Protein AF-A0AAE0CQU2-F1 (afdb_monomer_lite)

Radius of gyration: 21.94 Å; chains: 1; bounding box: 43×28×82 Å

Sequence (122 aa):
MADGKIVPQYGKVFASATKRTQSWNGMQQEITRRVQPNLAYDVTAVVRIFGGLLTSVQATDRDWVQMQGEFLLNASPAKVVVYIEGPPPGIDILVNSLVVKKAEKVPPSPPPVIEVGLLYVI

Secondary structure (DSSP, 8-state):
---S----SSSS--EEE-S-SSTT-SEEEE-GGG--TTEEEEEEEEEEEES---SSSS--SSS-EEEEEEEEE-S--S--EEEE--SSTT-EEEEEEEEEEEPP-PPPPPPP----------

InterPro domains:
  IPR008979 Galactose-binding-like domain superfamily [SSF49785] (6-105)
  IPR044846 Glycoside hydrolase family 10 [PTHR31490] (12-103)

pLDDT: mean 84.62, std 12.61, range [43.03, 95.62]

Structure (mmCIF, N/CA/C/O backbone):
data_AF-A0AAE0CQU2-F1
#
_entry.id   AF-A0AAE0CQU2-F1
#
loop_
_atom_site.group_PDB
_atom_site.id
_atom_site.type_symbol
_atom_site.label_atom_id
_atom_site.label_alt_id
_atom_site.label_comp_id
_atom_site.label_asym_id
_atom_site.label_entity_id
_atom_site.label_seq_id
_atom_site.pdbx_PDB_ins_code
_atom_site.Cartn_x
_atom_site.Cartn_y
_atom_site.Cartn_z
_atom_site.occupancy
_atom_site.B_iso_or_equiv
_atom_site.auth_seq_id
_atom_site.auth_comp_id
_atom_site.auth_asym_id
_atom_site.auth_atom_id
_atom_site.pdbx_PDB_model_num
ATOM 1 N N . MET A 1 1 ? 2.711 -3.568 -19.019 1.00 54.12 1 MET A N 1
ATOM 2 C CA . MET A 1 1 ? 2.456 -4.648 -18.045 1.00 54.12 1 MET A CA 1
ATOM 3 C C . MET A 1 1 ? 3.707 -5.484 -18.038 1.00 54.12 1 MET A C 1
ATOM 5 O O . MET A 1 1 ? 4.187 -5.757 -19.130 1.00 54.12 1 MET A O 1
ATOM 9 N N . ALA A 1 2 ? 4.246 -5.821 -16.867 1.00 59.84 2 ALA A N 1
ATOM 10 C CA . ALA A 1 2 ? 5.407 -6.700 -16.789 1.00 59.84 2 ALA A CA 1
ATOM 11 C C . ALA A 1 2 ? 5.186 -7.954 -17.645 1.00 59.84 2 ALA A C 1
ATOM 13 O O . ALA A 1 2 ? 4.055 -8.433 -17.727 1.00 59.84 2 ALA A O 1
ATOM 14 N N . ASP A 1 3 ? 6.248 -8.444 -18.276 1.00 62.16 3 ASP A N 1
ATOM 15 C CA . ASP A 1 3 ? 6.246 -9.321 -19.460 1.00 62.16 3 ASP A CA 1
ATOM 16 C C . ASP A 1 3 ? 5.717 -10.757 -19.222 1.00 62.16 3 ASP A C 1
ATOM 18 O O . ASP A 1 3 ? 6.233 -11.723 -19.777 1.00 62.16 3 ASP A O 1
ATOM 22 N N . GLY A 1 4 ? 4.752 -10.951 -18.318 1.00 65.62 4 GLY A N 1
ATOM 23 C CA . GLY A 1 4 ? 4.246 -12.249 -17.866 1.00 65.62 4 GLY A CA 1
ATOM 24 C C . GLY A 1 4 ? 5.233 -13.037 -16.999 1.00 65.62 4 GLY A C 1
ATOM 25 O O . GLY A 1 4 ? 4.887 -14.094 -16.488 1.00 65.62 4 GLY A O 1
ATOM 26 N N . LYS A 1 5 ? 6.454 -12.523 -16.807 1.00 80.25 5 LYS A N 1
ATOM 27 C CA . LYS A 1 5 ? 7.549 -13.202 -16.095 1.00 80.25 5 LYS A CA 1
ATOM 28 C C . LYS A 1 5 ? 7.584 -12.944 -14.590 1.00 80.25 5 LYS A C 1
ATOM 30 O O . LYS A 1 5 ? 8.354 -13.591 -13.885 1.00 80.25 5 LYS A O 1
ATOM 35 N N . ILE A 1 6 ? 6.798 -11.993 -14.085 1.00 87.38 6 ILE A N 1
ATOM 36 C CA . ILE A 1 6 ? 6.762 -11.712 -12.647 1.00 87.38 6 ILE A CA 1
ATOM 37 C C . ILE A 1 6 ? 5.838 -12.723 -11.981 1.00 87.38 6 ILE A C 1
ATOM 39 O O . ILE A 1 6 ? 4.630 -12.717 -12.201 1.00 87.38 6 ILE A O 1
ATOM 43 N N . VAL A 1 7 ? 6.425 -13.583 -11.156 1.00 91.62 7 VAL A N 1
ATOM 44 C CA . VAL A 1 7 ? 5.695 -14.538 -10.322 1.00 91.62 7 VAL A CA 1
ATOM 45 C C . VAL A 1 7 ? 5.326 -13.842 -9.008 1.00 91.62 7 VAL A C 1
ATOM 47 O O . VAL A 1 7 ? 6.221 -13.261 -8.388 1.00 91.62 7 VAL A O 1
ATOM 50 N N . PRO A 1 8 ? 4.051 -13.853 -8.572 1.00 93.38 8 PRO A N 1
ATOM 51 C CA . PRO A 1 8 ? 3.677 -13.364 -7.248 1.00 93.38 8 PRO A CA 1
ATOM 52 C C . PRO A 1 8 ? 4.437 -14.123 -6.147 1.00 93.38 8 PRO A C 1
ATOM 54 O O . PRO A 1 8 ? 4.581 -15.340 -6.220 1.00 93.38 8 PRO A O 1
ATOM 57 N N . GLN A 1 9 ? 4.879 -13.422 -5.106 1.00 93.75 9 GLN A N 1
ATOM 58 C CA . GLN A 1 9 ? 5.379 -14.034 -3.873 1.00 93.75 9 GLN A CA 1
ATOM 59 C C . GLN A 1 9 ? 4.303 -14.855 -3.143 1.00 93.75 9 GLN A C 1
ATOM 61 O O . GLN A 1 9 ? 4.608 -15.897 -2.568 1.00 93.75 9 GLN A O 1
ATOM 66 N N . TYR A 1 10 ? 3.044 -14.411 -3.181 1.00 91.69 10 TYR A N 1
ATOM 67 C CA . TYR A 1 10 ? 1.905 -15.078 -2.557 1.00 91.69 10 TYR A CA 1
ATOM 68 C C . TYR A 1 10 ? 0.735 -15.233 -3.529 1.00 91.69 10 TYR A C 1
ATOM 70 O O . TYR A 1 10 ? 0.397 -14.321 -4.285 1.00 91.69 10 TYR A O 1
ATOM 78 N N . GLY A 1 11 ? 0.038 -16.366 -3.432 1.00 92.62 11 GLY A N 1
ATOM 79 C CA . GLY A 1 11 ? -1.164 -16.630 -4.219 1.00 92.62 11 GLY A CA 1
ATOM 80 C C . GLY A 1 11 ? -0.878 -16.763 -5.717 1.00 92.62 11 GLY A C 1
ATOM 81 O O . GLY A 1 11 ? 0.167 -17.260 -6.123 1.00 92.62 11 GLY A O 1
ATOM 82 N N . LYS A 1 12 ? -1.849 -16.365 -6.547 1.00 92.38 12 LYS A N 1
ATOM 83 C CA . LYS A 1 12 ? -1.775 -16.487 -8.018 1.00 92.38 12 LYS A CA 1
ATOM 84 C C . LYS A 1 12 ? -1.679 -15.145 -8.743 1.00 92.38 12 LYS A C 1
ATOM 86 O O . LYS A 1 12 ? -1.446 -15.125 -9.945 1.00 92.38 12 LYS A O 1
ATOM 91 N N . VAL A 1 13 ? -1.908 -14.040 -8.036 1.00 92.81 13 VAL A N 1
ATOM 92 C CA . VAL A 1 13 ? -2.055 -12.704 -8.623 1.00 92.81 13 VAL A CA 1
ATOM 93 C C . VAL A 1 13 ? -1.413 -11.644 -7.735 1.00 92.81 13 VAL A C 1
ATOM 95 O O . VAL A 1 13 ? -1.271 -11.834 -6.530 1.00 92.81 13 VAL A O 1
ATOM 98 N N . PHE A 1 14 ? -1.073 -10.513 -8.344 1.00 94.50 14 PHE A N 1
ATOM 99 C CA . PHE A 1 14 ? -0.644 -9.284 -7.682 1.00 94.50 14 PHE A CA 1
ATOM 100 C C . PHE A 1 14 ? -1.316 -8.083 -8.362 1.00 94.50 14 PHE A C 1
ATOM 102 O O . PHE A 1 14 ? -1.767 -8.177 -9.506 1.00 94.50 14 PHE A O 1
ATOM 109 N N . ALA A 1 15 ? -1.380 -6.950 -7.668 1.00 93.75 15 ALA A N 1
ATOM 110 C CA . ALA A 1 15 ? -1.859 -5.688 -8.219 1.00 93.75 15 ALA A CA 1
ATOM 111 C C . ALA A 1 15 ? -0.699 -4.874 -8.810 1.00 93.75 15 ALA A C 1
ATOM 113 O O . ALA A 1 15 ? 0.437 -4.965 -8.341 1.00 93.75 15 ALA A O 1
ATOM 114 N N . SER A 1 16 ? -0.980 -4.064 -9.834 1.00 92.81 16 SER A N 1
ATOM 115 C CA . SER A 1 16 ? 0.027 -3.217 -10.474 1.00 92.81 16 SER A CA 1
ATOM 116 C C . SER A 1 16 ? -0.526 -1.836 -10.817 1.00 92.81 16 SER A C 1
ATOM 118 O O . SER A 1 16 ? -1.567 -1.716 -11.463 1.00 92.81 16 SER A O 1
ATOM 120 N N . ALA A 1 17 ? 0.193 -0.793 -10.403 1.00 93.00 17 ALA A N 1
ATOM 121 C CA . ALA A 1 17 ? -0.039 0.584 -10.811 1.00 93.00 17 ALA A CA 1
ATOM 122 C C . ALA A 1 17 ? 0.935 0.914 -11.939 1.00 93.00 17 ALA A C 1
ATOM 124 O O . ALA A 1 17 ? 2.135 1.071 -11.701 1.00 93.00 17 ALA A O 1
ATOM 125 N N . THR A 1 18 ? 0.401 1.002 -13.156 1.00 91.50 18 THR A N 1
ATOM 126 C CA . THR A 1 18 ? 1.184 1.226 -14.376 1.00 91.50 18 THR A CA 1
ATOM 127 C C . THR A 1 18 ? 0.876 2.573 -15.008 1.00 91.50 18 THR A C 1
ATOM 129 O O . THR A 1 18 ? -0.107 3.220 -14.640 1.00 91.50 18 THR A O 1
ATOM 132 N N . LYS A 1 19 ? 1.702 2.997 -15.974 1.00 90.12 19 LYS A N 1
ATOM 133 C CA . LYS A 1 19 ? 1.503 4.252 -16.730 1.00 90.12 19 LYS A CA 1
ATOM 134 C C . LYS A 1 19 ? 1.387 5.477 -15.809 1.00 90.12 19 LYS A C 1
ATOM 136 O O . LYS A 1 19 ? 0.594 6.388 -16.046 1.00 90.12 19 LYS A O 1
ATOM 141 N N . ARG A 1 20 ? 2.168 5.487 -14.726 1.00 91.62 20 ARG A N 1
ATOM 142 C CA . ARG A 1 20 ? 2.166 6.575 -13.745 1.00 91.62 20 ARG A CA 1
ATOM 143 C C . ARG A 1 20 ? 2.871 7.800 -14.322 1.00 91.62 20 ARG A C 1
ATOM 145 O O . ARG A 1 20 ? 4.032 7.712 -14.707 1.00 91.62 20 ARG A O 1
ATOM 152 N N . THR A 1 21 ? 2.188 8.939 -14.345 1.00 90.75 21 THR A N 1
ATOM 153 C CA . THR A 1 21 ? 2.728 10.229 -14.810 1.00 90.75 21 THR A CA 1
ATOM 154 C C . THR A 1 21 ? 3.217 11.115 -13.663 1.00 90.75 21 THR A C 1
ATOM 156 O O . THR A 1 21 ? 3.939 12.077 -13.902 1.00 90.75 21 THR A O 1
ATOM 159 N N . GLN A 1 22 ? 2.846 10.789 -12.421 1.00 88.75 22 GLN A N 1
ATOM 160 C CA . GLN A 1 22 ? 3.215 11.508 -11.197 1.00 88.75 22 GLN A CA 1
ATOM 161 C C . GLN A 1 22 ? 3.514 10.503 -10.068 1.00 88.75 22 GLN A C 1
ATOM 163 O O . GLN A 1 22 ? 2.987 9.389 -10.084 1.00 88.75 22 GLN A O 1
ATOM 168 N N . SER A 1 23 ? 4.360 10.871 -9.096 1.00 84.62 23 SER A N 1
ATOM 169 C CA . SER A 1 23 ? 4.753 9.987 -7.976 1.00 84.62 23 SER A CA 1
ATOM 170 C C . SER A 1 23 ? 3.585 9.629 -7.049 1.00 84.62 23 SER A C 1
ATOM 172 O O . SER A 1 23 ? 3.544 8.532 -6.492 1.00 84.62 23 SER A O 1
ATOM 174 N N . TRP A 1 24 ? 2.603 10.528 -6.948 1.00 86.00 24 TRP A N 1
ATOM 175 C CA . TRP A 1 24 ? 1.373 10.344 -6.175 1.00 86.00 24 TRP A CA 1
ATOM 176 C C . TRP A 1 24 ? 0.301 9.512 -6.900 1.00 86.00 24 TRP A C 1
ATOM 178 O O . TRP A 1 24 ? -0.718 9.172 -6.302 1.00 86.00 24 TRP A O 1
ATOM 188 N N . A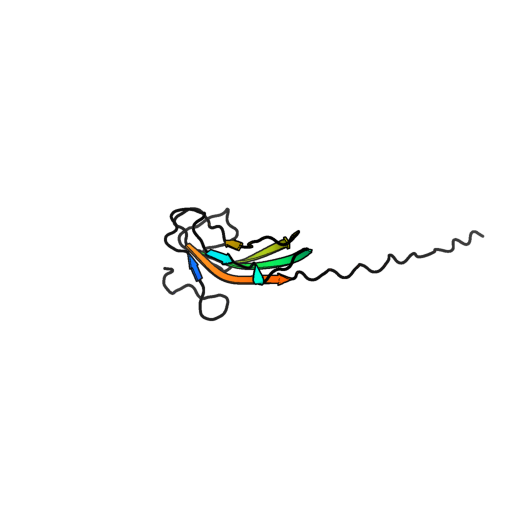SN A 1 25 ? 0.510 9.146 -8.170 1.00 89.94 25 ASN A N 1
ATOM 189 C CA . ASN A 1 25 ? -0.339 8.140 -8.800 1.00 89.94 25 ASN A CA 1
ATOM 190 C C . ASN A 1 25 ? 0.043 6.780 -8.216 1.00 89.94 25 ASN A C 1
ATOM 192 O O . ASN A 1 25 ? 1.222 6.425 -8.200 1.00 89.94 25 ASN A O 1
ATOM 196 N N . GLY A 1 26 ? -0.934 5.989 -7.788 1.00 90.38 26 GLY A N 1
ATOM 197 C CA . GLY A 1 26 ? -0.630 4.718 -7.148 1.00 90.38 26 GLY A CA 1
ATOM 198 C C . GLY A 1 26 ? -1.857 3.972 -6.654 1.00 90.38 26 GLY A C 1
ATOM 199 O O . GLY A 1 26 ? -2.981 4.210 -7.097 1.00 90.38 26 GLY A O 1
ATOM 200 N N . MET A 1 27 ? -1.614 3.039 -5.737 1.00 91.75 27 MET A N 1
ATOM 201 C CA . MET A 1 27 ? -2.649 2.228 -5.102 1.00 91.75 27 MET A CA 1
ATOM 202 C C . MET A 1 27 ? -2.998 2.813 -3.736 1.00 91.75 27 MET A C 1
ATOM 204 O O . MET A 1 27 ? -2.118 3.075 -2.917 1.00 91.75 27 MET A O 1
ATOM 208 N N . GLN A 1 28 ? -4.295 2.978 -3.489 1.00 93.44 28 GLN A N 1
ATOM 209 C CA . GLN A 1 28 ? -4.830 3.410 -2.203 1.00 93.44 28 GLN A CA 1
ATOM 210 C C . GLN A 1 28 ? -5.908 2.444 -1.724 1.00 93.44 28 GLN A C 1
ATOM 212 O O . GLN A 1 28 ? -6.701 1.945 -2.523 1.00 93.44 28 GLN A O 1
ATOM 217 N N . GLN A 1 29 ? -5.965 2.223 -0.414 1.00 94.75 29 GLN A N 1
ATOM 218 C CA . GLN A 1 29 ? -7.000 1.422 0.225 1.00 94.7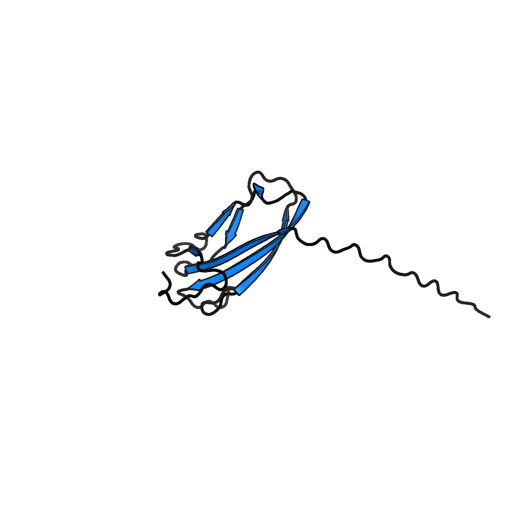5 29 GLN A CA 1
ATOM 219 C C . GLN A 1 29 ? -7.565 2.174 1.423 1.00 94.75 29 GLN A C 1
ATOM 221 O O . GLN A 1 29 ? -6.846 2.541 2.352 1.00 94.75 29 GLN A O 1
ATOM 226 N N . GLU A 1 30 ? -8.880 2.363 1.426 1.00 95.62 30 GLU A N 1
ATOM 227 C CA . GLU A 1 30 ? -9.571 2.846 2.613 1.00 95.62 30 GLU A CA 1
ATOM 228 C C . GLU A 1 30 ? -9.652 1.734 3.664 1.00 95.62 30 GLU A C 1
ATOM 230 O O . GLU A 1 30 ? -10.087 0.614 3.371 1.00 95.62 30 GLU A O 1
ATOM 235 N N . ILE A 1 31 ? -9.242 2.055 4.891 1.00 95.19 31 ILE A N 1
ATOM 236 C CA . ILE A 1 31 ? -9.232 1.137 6.034 1.00 95.19 31 ILE A CA 1
ATOM 237 C C . ILE A 1 31 ? -10.055 1.651 7.214 1.00 95.19 31 ILE A C 1
ATOM 239 O O . ILE A 1 31 ? -10.030 1.025 8.267 1.00 95.19 31 ILE A O 1
ATOM 243 N N . THR A 1 32 ? -10.815 2.740 7.051 1.00 94.56 32 THR A N 1
ATOM 244 C CA . THR A 1 32 ? -11.592 3.396 8.119 1.00 94.56 32 THR A CA 1
ATOM 245 C C . THR A 1 32 ? -12.367 2.400 8.988 1.00 94.56 32 THR A C 1
ATOM 247 O O . THR A 1 32 ? -12.294 2.444 10.208 1.00 94.56 32 THR A O 1
ATOM 250 N N . ARG A 1 33 ? -13.055 1.432 8.367 1.00 93.19 33 ARG A N 1
ATOM 251 C CA . ARG A 1 33 ? -13.880 0.427 9.069 1.00 93.19 33 ARG A CA 1
ATOM 252 C C . ARG A 1 33 ? -13.089 -0.729 9.693 1.00 93.19 33 ARG A C 1
ATOM 254 O O . ARG A 1 33 ? -13.679 -1.605 10.315 1.00 93.19 33 ARG A O 1
ATOM 261 N N . ARG A 1 34 ? -11.777 -0.785 9.468 1.00 92.56 34 ARG A N 1
ATOM 262 C CA . ARG A 1 34 ? -10.876 -1.860 9.914 1.00 92.56 34 ARG A CA 1
ATOM 263 C C . ARG A 1 34 ? -9.987 -1.430 11.082 1.00 92.56 34 ARG A C 1
ATOM 265 O O . ARG A 1 34 ? -9.325 -2.279 11.674 1.00 92.56 34 ARG A O 1
ATOM 272 N N . VAL A 1 35 ? -9.987 -0.141 11.421 1.00 93.75 35 VAL A N 1
ATOM 273 C CA . VAL A 1 35 ? -9.168 0.434 12.491 1.00 93.75 35 VAL A CA 1
ATOM 274 C C . VAL A 1 35 ? -10.027 1.011 13.613 1.00 93.75 35 VAL A C 1
ATOM 276 O O . VAL A 1 35 ? -11.199 1.318 13.412 1.00 93.75 35 VAL A O 1
ATOM 279 N N . GLN A 1 36 ? -9.455 1.112 14.811 1.00 93.31 36 GLN A N 1
ATOM 280 C CA . GLN A 1 36 ? -10.111 1.622 16.012 1.00 93.31 36 GLN A CA 1
ATOM 281 C C . GLN A 1 36 ? -9.225 2.686 16.676 1.00 93.31 36 GLN A C 1
ATOM 283 O O . GLN A 1 36 ? -7.998 2.559 16.617 1.00 93.31 36 GLN A O 1
ATOM 288 N N . PRO A 1 37 ? -9.825 3.710 17.309 1.00 92.19 37 PRO A N 1
ATOM 289 C CA . PRO A 1 37 ? -9.085 4.730 18.041 1.00 92.19 37 PRO A CA 1
ATOM 290 C C . PRO A 1 37 ? -8.230 4.133 19.163 1.00 92.19 37 PRO A C 1
ATOM 292 O O . PRO A 1 37 ? -8.584 3.117 19.759 1.00 92.19 37 PRO A O 1
ATOM 295 N N . ASN A 1 38 ? -7.152 4.833 19.497 1.00 90.31 38 ASN A N 1
ATOM 296 C CA . ASN A 1 38 ? -6.194 4.542 20.561 1.00 90.31 38 ASN A CA 1
ATOM 297 C C . ASN A 1 38 ? -5.537 3.157 20.472 1.00 90.31 38 ASN A C 1
ATOM 299 O O . ASN A 1 38 ? -5.124 2.603 21.490 1.00 90.31 38 ASN A O 1
ATOM 303 N N . LEU A 1 39 ? -5.433 2.593 19.265 1.00 91.81 39 LEU A N 1
ATOM 304 C CA . LEU A 1 39 ? -4.730 1.338 19.014 1.00 91.81 39 LEU A CA 1
ATOM 305 C C . LEU A 1 39 ? -3.575 1.539 18.037 1.00 91.81 39 LEU A C 1
ATOM 307 O O . LEU A 1 39 ? -3.690 2.285 17.059 1.00 91.81 39 LEU A O 1
ATOM 311 N N . ALA A 1 40 ? -2.479 0.840 18.318 1.00 93.38 40 ALA A N 1
ATOM 312 C CA . ALA A 1 40 ? -1.353 0.695 17.413 1.00 93.38 40 ALA A CA 1
ATOM 313 C C . ALA A 1 40 ? -1.608 -0.439 16.412 1.00 93.38 40 ALA A C 1
ATOM 315 O O . ALA A 1 40 ? -2.283 -1.432 16.714 1.00 93.38 40 ALA A O 1
ATOM 316 N N . TYR A 1 41 ? -1.074 -0.271 15.210 1.00 95.00 41 TYR A N 1
ATOM 317 C CA . TYR A 1 41 ? -1.240 -1.184 14.092 1.00 95.00 41 TYR A CA 1
ATOM 318 C C . TYR A 1 41 ? 0.093 -1.435 13.407 1.00 95.00 41 TYR A C 1
ATOM 320 O O . TYR A 1 41 ? 0.766 -0.485 13.012 1.00 95.00 41 TYR A O 1
ATOM 328 N N . ASP A 1 42 ? 0.393 -2.708 13.164 1.00 95.12 42 ASP A N 1
ATOM 329 C CA . ASP A 1 42 ? 1.436 -3.107 12.230 1.00 95.12 42 ASP A CA 1
ATOM 330 C C . ASP A 1 42 ? 0.872 -3.052 10.812 1.00 95.12 42 ASP A C 1
ATOM 332 O O . ASP A 1 42 ? -0.174 -3.644 10.507 1.00 95.12 42 ASP A O 1
ATOM 336 N N . VAL A 1 43 ? 1.597 -2.385 9.923 1.00 94.38 43 VAL A N 1
ATOM 337 C CA . VAL A 1 43 ? 1.365 -2.431 8.485 1.00 94.38 43 VAL A CA 1
ATOM 338 C C . VAL A 1 43 ? 2.501 -3.189 7.817 1.00 94.38 43 VAL A C 1
ATOM 340 O O . VAL A 1 43 ? 3.678 -2.975 8.090 1.00 94.38 43 VAL A O 1
ATOM 343 N N . THR A 1 44 ? 2.149 -4.112 6.932 1.00 94.44 44 THR A N 1
ATOM 344 C CA . THR A 1 44 ? 3.100 -4.854 6.112 1.00 94.44 44 THR A CA 1
ATOM 345 C C . THR A 1 44 ? 2.654 -4.806 4.663 1.00 94.44 44 THR A C 1
ATOM 347 O O . THR A 1 44 ? 1.512 -5.142 4.352 1.00 94.44 44 THR A O 1
ATOM 350 N N . ALA A 1 45 ? 3.557 -4.420 3.770 1.00 94.38 45 ALA A N 1
ATOM 351 C CA . ALA A 1 45 ? 3.330 -4.430 2.335 1.00 94.38 45 ALA A CA 1
ATOM 352 C C . ALA A 1 45 ? 4.415 -5.257 1.648 1.00 94.38 45 ALA A C 1
ATOM 354 O O . ALA A 1 45 ? 5.592 -5.107 1.954 1.00 94.38 45 ALA A O 1
ATOM 355 N N . VAL A 1 46 ? 4.028 -6.118 0.711 1.00 94.69 46 VAL A N 1
ATOM 356 C CA . VAL A 1 46 ? 4.972 -6.826 -0.158 1.00 94.69 46 VAL A CA 1
ATOM 357 C C . VAL A 1 46 ? 4.925 -6.189 -1.527 1.00 94.69 46 VAL A C 1
ATOM 359 O O . VAL A 1 46 ? 3.900 -6.261 -2.215 1.00 94.69 46 VAL A O 1
ATOM 362 N N . VAL A 1 47 ? 6.030 -5.547 -1.894 1.00 93.62 47 VAL A N 1
ATOM 363 C CA . VAL A 1 47 ? 6.116 -4.682 -3.064 1.00 93.62 47 VAL A CA 1
ATOM 364 C C . VAL A 1 47 ? 7.308 -5.019 -3.944 1.00 93.62 47 VAL A C 1
ATOM 366 O O . VAL A 1 47 ? 8.314 -5.567 -3.498 1.00 93.62 47 VAL A O 1
ATOM 369 N N . ARG A 1 48 ? 7.190 -4.665 -5.217 1.00 91.56 48 ARG A N 1
ATOM 370 C CA . ARG A 1 48 ? 8.261 -4.724 -6.211 1.00 91.56 48 ARG A CA 1
ATOM 371 C C . ARG A 1 48 ? 8.083 -3.546 -7.164 1.00 91.56 48 ARG A C 1
ATOM 373 O O . ARG A 1 48 ? 6.961 -3.073 -7.343 1.00 91.56 48 ARG A O 1
ATOM 380 N N . ILE A 1 49 ? 9.159 -3.064 -7.771 1.00 89.50 49 ILE A N 1
ATOM 381 C CA . ILE A 1 49 ? 9.083 -2.056 -8.839 1.00 89.50 49 ILE A CA 1
ATOM 382 C C . ILE A 1 49 ? 9.365 -2.697 -10.195 1.00 89.50 49 ILE A C 1
ATOM 384 O O . ILE A 1 49 ? 9.908 -3.795 -10.279 1.00 89.50 49 ILE A O 1
ATOM 388 N N . PHE A 1 50 ? 8.968 -2.044 -11.279 1.00 84.00 50 PHE A N 1
ATOM 389 C CA . PHE A 1 50 ? 9.300 -2.501 -12.626 1.00 84.00 50 PHE A CA 1
ATOM 390 C C . PHE A 1 50 ? 9.496 -1.312 -13.564 1.00 84.00 50 PHE A C 1
ATOM 392 O O . PHE A 1 50 ? 8.814 -0.299 -13.438 1.00 84.00 50 PHE A O 1
ATOM 399 N N . GLY A 1 51 ? 10.426 -1.431 -14.514 1.00 75.38 51 GLY A N 1
ATOM 400 C CA . GLY A 1 51 ? 10.678 -0.381 -15.507 1.00 75.38 51 GLY A CA 1
ATOM 401 C C . GLY A 1 51 ? 11.664 0.715 -15.080 1.00 75.38 51 GLY A C 1
ATOM 402 O O . GLY A 1 51 ? 11.715 1.752 -15.730 1.00 75.38 51 GLY A O 1
ATOM 403 N N . GLY A 1 52 ? 12.467 0.509 -14.028 1.00 71.25 52 GLY A N 1
ATOM 404 C CA . GLY A 1 52 ? 13.567 1.414 -13.676 1.00 71.25 52 GLY A CA 1
ATOM 405 C C . GLY A 1 52 ? 14.430 0.902 -12.522 1.00 71.25 52 GLY A C 1
ATOM 406 O O . GLY A 1 52 ? 13.924 0.239 -11.620 1.00 71.25 52 GLY A O 1
ATOM 407 N N . LEU A 1 53 ? 15.728 1.225 -12.552 1.00 62.88 53 LEU A N 1
ATOM 408 C CA . LEU A 1 53 ? 16.677 0.933 -11.476 1.00 62.88 53 LEU A CA 1
ATOM 409 C C . LEU A 1 53 ? 16.847 2.188 -10.618 1.00 62.88 53 LEU A C 1
ATOM 411 O O . LEU A 1 53 ? 17.294 3.221 -11.113 1.00 62.88 53 LEU A O 1
ATOM 415 N N . LEU A 1 54 ? 16.489 2.107 -9.341 1.00 67.38 54 LEU A N 1
ATOM 416 C CA . LEU A 1 54 ? 16.613 3.219 -8.405 1.00 67.38 54 LEU A CA 1
ATOM 417 C C . LEU A 1 54 ? 17.267 2.745 -7.114 1.00 67.38 54 LEU A C 1
ATOM 419 O O . LEU A 1 54 ? 16.884 1.725 -6.552 1.00 67.38 54 LEU A O 1
ATOM 423 N N . THR A 1 55 ? 18.244 3.511 -6.638 1.00 59.50 55 THR A N 1
ATOM 424 C CA . THR A 1 55 ? 19.011 3.209 -5.420 1.00 59.50 55 THR A CA 1
ATOM 425 C C . THR A 1 55 ? 18.398 3.814 -4.156 1.00 59.50 55 THR A C 1
ATOM 427 O O . THR A 1 55 ? 18.780 3.433 -3.056 1.00 59.50 55 THR A O 1
ATOM 430 N N . SER A 1 56 ? 17.450 4.748 -4.296 1.00 63.81 56 SER A N 1
ATOM 431 C CA . SER A 1 56 ? 16.829 5.491 -3.189 1.00 63.81 56 SER A CA 1
ATOM 432 C C . SER A 1 56 ? 15.446 4.978 -2.772 1.00 63.81 56 SER A C 1
ATOM 434 O O .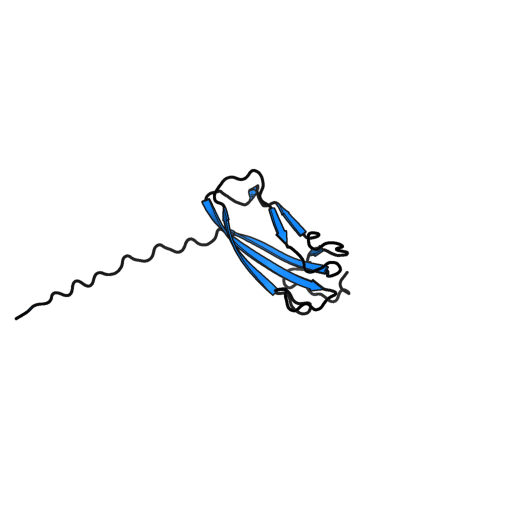 SER A 1 56 ? 14.771 5.621 -1.971 1.00 63.81 56 SER A O 1
ATOM 436 N N . VAL A 1 57 ? 15.003 3.836 -3.302 1.00 68.81 57 VAL A N 1
ATOM 437 C CA . VAL A 1 57 ? 13.722 3.204 -2.947 1.00 68.81 57 VAL A CA 1
ATOM 438 C C . VAL A 1 57 ? 13.978 1.871 -2.262 1.00 68.81 57 VAL A C 1
ATOM 440 O O . VAL A 1 57 ? 14.891 1.138 -2.625 1.00 68.81 57 VAL A O 1
ATOM 443 N N . GLN A 1 58 ? 13.136 1.538 -1.284 1.00 74.38 58 GLN A N 1
ATOM 444 C CA . GLN A 1 58 ? 13.226 0.277 -0.536 1.00 74.38 58 GLN A CA 1
ATOM 445 C C . GLN A 1 58 ? 12.823 -0.956 -1.370 1.00 74.38 58 GLN A C 1
ATOM 447 O O . GLN A 1 58 ? 13.027 -2.083 -0.935 1.00 74.38 58 GLN A O 1
ATOM 452 N N . ALA A 1 59 ? 12.246 -0.758 -2.559 1.00 81.75 59 ALA A N 1
ATOM 453 C CA . ALA A 1 59 ? 11.786 -1.818 -3.449 1.00 81.75 59 ALA A CA 1
ATOM 454 C C . ALA A 1 59 ? 12.751 -2.019 -4.626 1.00 81.75 59 ALA A C 1
ATOM 456 O O . ALA A 1 59 ? 13.319 -1.058 -5.141 1.00 81.75 59 ALA A O 1
ATOM 457 N N . THR A 1 60 ? 12.887 -3.265 -5.087 1.00 82.44 60 THR A N 1
ATOM 458 C CA . THR A 1 60 ? 13.771 -3.627 -6.208 1.00 82.44 60 THR A CA 1
ATOM 459 C C . THR A 1 60 ? 12.979 -4.044 -7.441 1.00 82.44 60 THR A C 1
ATOM 461 O O . THR A 1 60 ? 11.785 -4.340 -7.354 1.00 82.44 60 THR A O 1
ATOM 464 N N . ASP A 1 61 ? 13.640 -4.085 -8.597 1.00 84.69 61 ASP A N 1
ATOM 465 C CA . ASP A 1 61 ? 13.075 -4.620 -9.835 1.00 84.69 61 ASP A CA 1
ATOM 466 C C . ASP A 1 61 ? 13.247 -6.138 -9.980 1.00 84.69 61 ASP A C 1
ATOM 468 O O . ASP A 1 61 ? 12.673 -6.729 -10.897 1.00 84.69 61 ASP A O 1
ATOM 472 N N . ARG A 1 62 ? 13.978 -6.792 -9.067 1.00 84.56 62 ARG A N 1
ATOM 473 C CA . ARG A 1 62 ? 14.331 -8.223 -9.130 1.00 84.56 62 ARG A CA 1
ATOM 474 C C . ARG A 1 62 ? 13.518 -9.085 -8.183 1.00 84.56 62 ARG A C 1
ATOM 476 O O . ARG A 1 62 ? 12.978 -10.104 -8.608 1.00 84.56 62 ARG A O 1
ATOM 483 N N . ASP A 1 63 ? 13.379 -8.627 -6.950 1.00 89.00 63 ASP A N 1
ATOM 484 C CA . ASP A 1 63 ? 12.788 -9.388 -5.862 1.00 89.00 63 ASP A CA 1
ATOM 485 C C . ASP A 1 63 ? 11.649 -8.615 -5.210 1.00 89.00 63 ASP A C 1
ATOM 487 O O . ASP A 1 63 ? 11.640 -7.380 -5.151 1.00 89.00 63 ASP A O 1
ATOM 491 N N . TRP A 1 64 ? 10.676 -9.372 -4.715 1.00 93.75 64 TRP A N 1
ATOM 492 C CA . TRP A 1 64 ? 9.659 -8.837 -3.827 1.00 93.75 64 TRP A CA 1
ATOM 493 C C . TRP A 1 64 ? 10.296 -8.487 -2.487 1.00 93.75 64 TRP A C 1
ATOM 495 O O . TRP A 1 64 ? 11.002 -9.300 -1.892 1.00 93.75 64 TRP A O 1
ATOM 505 N N . VAL A 1 65 ? 10.028 -7.278 -2.009 1.00 92.75 65 VAL A N 1
ATOM 506 C CA . VAL A 1 65 ? 10.518 -6.786 -0.726 1.00 92.75 65 VAL A CA 1
ATOM 507 C C . VAL A 1 65 ? 9.333 -6.576 0.198 1.00 92.75 65 VAL A C 1
ATOM 509 O O . VAL A 1 65 ? 8.327 -5.972 -0.180 1.00 92.75 65 VAL A O 1
ATOM 512 N N . GLN A 1 66 ? 9.458 -7.074 1.425 1.00 92.75 66 GLN A N 1
ATOM 513 C CA . GLN A 1 66 ? 8.509 -6.772 2.481 1.00 92.75 66 GLN A CA 1
ATOM 514 C C . GLN A 1 66 ? 8.920 -5.468 3.167 1.00 92.75 66 GLN A C 1
ATOM 516 O O . GLN A 1 66 ? 10.000 -5.381 3.742 1.00 92.75 66 GLN A O 1
ATOM 521 N N . MET A 1 67 ? 8.039 -4.477 3.116 1.00 90.75 67 MET A N 1
ATOM 522 C CA . MET A 1 67 ? 8.116 -3.252 3.899 1.00 90.75 67 MET A CA 1
ATOM 523 C C . MET A 1 67 ? 7.227 -3.407 5.130 1.00 90.75 67 MET A C 1
ATOM 525 O O . MET A 1 67 ? 6.105 -3.914 5.028 1.00 90.75 67 MET A O 1
ATOM 529 N N . GLN A 1 68 ? 7.712 -2.962 6.283 1.00 91.50 68 GLN A N 1
ATOM 530 C CA . GLN A 1 68 ? 6.975 -2.986 7.539 1.00 91.50 68 GLN A CA 1
ATOM 531 C C . GLN A 1 68 ? 7.029 -1.611 8.198 1.00 91.50 68 GLN A C 1
ATOM 533 O O . GLN A 1 68 ? 8.017 -0.887 8.084 1.00 91.50 68 GLN A O 1
ATOM 538 N N . GLY A 1 69 ? 5.961 -1.267 8.903 1.00 90.50 69 GLY A N 1
ATOM 539 C CA . GLY A 1 69 ? 5.888 -0.069 9.721 1.00 90.50 69 GLY A CA 1
ATOM 540 C C . GLY A 1 69 ? 4.799 -0.203 10.772 1.00 90.50 69 GLY A C 1
ATOM 541 O O . GLY A 1 69 ? 4.013 -1.151 10.750 1.00 90.50 69 GLY A O 1
ATOM 542 N N . GLU A 1 70 ? 4.738 0.776 11.661 1.00 93.44 70 GLU A N 1
ATOM 543 C CA . GLU A 1 70 ? 3.737 0.850 12.717 1.00 93.44 70 GLU A CA 1
ATOM 544 C C . GLU A 1 70 ? 3.082 2.233 12.698 1.00 93.44 70 GLU A C 1
ATOM 546 O O . GLU A 1 70 ? 3.736 3.239 12.407 1.00 93.44 70 GLU A O 1
ATOM 551 N N . PHE A 1 71 ? 1.786 2.300 13.000 1.00 92.62 71 PHE A N 1
ATOM 552 C CA . PHE A 1 71 ? 1.110 3.569 13.250 1.00 92.62 71 PHE A CA 1
ATOM 553 C C . PHE A 1 71 ? 0.146 3.470 14.432 1.00 92.62 71 PHE A C 1
ATOM 555 O O . PHE A 1 71 ? -0.523 2.457 14.632 1.00 92.62 71 PHE A O 1
ATOM 562 N N . LEU A 1 72 ? 0.034 4.563 15.187 1.00 93.12 72 LEU A N 1
ATOM 563 C CA . LEU A 1 72 ? -0.941 4.729 16.261 1.00 93.12 72 LEU A CA 1
ATOM 564 C C . LEU A 1 72 ? -2.114 5.576 15.767 1.00 93.12 72 LEU A C 1
ATOM 566 O O . LEU A 1 72 ? -1.925 6.686 15.265 1.00 93.12 72 LEU A O 1
ATOM 570 N N . LEU A 1 73 ? -3.338 5.079 15.937 1.00 91.50 73 LEU A N 1
ATOM 571 C CA . LEU A 1 73 ? -4.531 5.845 15.600 1.00 91.50 73 LEU A CA 1
ATOM 572 C C . LEU A 1 73 ? -5.032 6.632 16.817 1.00 91.50 73 LEU A C 1
ATOM 574 O O . LEU A 1 73 ? -5.856 6.136 17.569 1.00 91.50 73 LEU A O 1
ATOM 578 N N . ASN A 1 74 ? -4.569 7.867 17.012 1.00 82.94 74 ASN A N 1
ATOM 579 C CA . ASN A 1 74 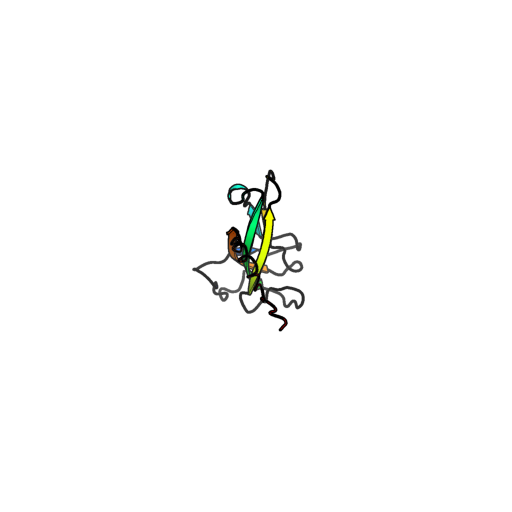? -4.854 8.654 18.230 1.00 82.94 74 ASN A CA 1
ATOM 580 C C . ASN A 1 74 ? -6.331 9.046 18.451 1.00 82.94 74 ASN A C 1
ATOM 582 O O . ASN A 1 74 ? -6.716 9.399 19.559 1.00 82.94 74 ASN A O 1
ATOM 586 N N . ALA A 1 75 ? -7.158 9.065 17.406 1.00 87.75 75 ALA A N 1
ATOM 587 C CA . ALA A 1 75 ? -8.537 9.555 17.475 1.00 87.75 75 ALA A CA 1
ATOM 588 C C . ALA A 1 75 ? -9.464 8.721 16.578 1.00 87.75 75 ALA A C 1
ATOM 590 O O . ALA A 1 75 ? -9.038 7.728 15.994 1.00 87.75 75 ALA A O 1
ATOM 591 N N . SER A 1 76 ? -10.735 9.121 16.464 1.00 87.94 76 SER A N 1
ATOM 592 C CA . SER A 1 76 ? -11.698 8.532 15.522 1.00 87.94 76 SER A CA 1
ATOM 593 C C . SER A 1 76 ? -11.814 9.402 14.262 1.00 87.94 76 SER A C 1
ATOM 595 O O . SER A 1 76 ? -12.758 10.189 14.160 1.00 87.94 76 SER A O 1
ATOM 597 N N . PRO A 1 77 ? -10.862 9.336 13.312 1.00 88.75 77 PRO A N 1
ATOM 598 C CA . PRO A 1 77 ? -10.951 10.128 12.091 1.00 88.75 77 PRO A CA 1
ATOM 599 C C . PRO A 1 77 ? -12.158 9.710 11.247 1.00 88.75 77 PRO A C 1
ATOM 601 O O . PRO A 1 77 ? -12.550 8.544 11.224 1.00 88.75 77 PRO A O 1
ATOM 604 N N . ALA A 1 78 ? -12.703 10.659 10.483 1.00 93.00 78 ALA A N 1
ATOM 605 C CA . ALA A 1 78 ? -13.802 10.393 9.554 1.00 93.00 78 ALA A CA 1
ATOM 606 C C . ALA A 1 78 ? -13.403 9.430 8.419 1.00 93.00 78 ALA A C 1
ATOM 608 O O . ALA A 1 78 ? -14.254 8.737 7.865 1.00 93.00 78 ALA A O 1
ATOM 609 N N . LYS A 1 79 ? -12.113 9.394 8.062 1.00 94.81 79 LYS A N 1
ATOM 610 C CA . LYS A 1 79 ? -11.575 8.549 6.997 1.00 94.81 79 LYS A CA 1
ATOM 611 C C . LYS A 1 79 ? -10.109 8.214 7.257 1.00 94.81 79 LYS A C 1
ATOM 613 O O . LYS A 1 79 ? -9.332 9.099 7.604 1.00 94.81 79 LYS A O 1
ATOM 618 N N . VAL A 1 80 ? -9.733 6.954 7.038 1.00 94.25 80 VAL A N 1
ATOM 619 C CA . VAL A 1 80 ? -8.339 6.484 7.075 1.00 94.25 80 VAL A CA 1
ATOM 620 C C . VAL A 1 80 ? -8.018 5.772 5.774 1.00 94.25 80 VAL A C 1
ATOM 622 O O . VAL A 1 80 ? -8.708 4.826 5.388 1.00 94.25 80 VAL A O 1
ATOM 625 N N . VAL A 1 81 ? -6.956 6.214 5.108 1.00 94.00 81 VAL A N 1
ATOM 626 C CA . VAL A 1 81 ? -6.484 5.648 3.844 1.00 94.00 81 VAL A CA 1
ATOM 627 C C . VAL A 1 81 ? -5.019 5.284 3.991 1.00 94.00 81 VAL A C 1
ATOM 629 O O . VAL A 1 81 ? -4.226 6.097 4.456 1.00 94.00 81 VAL A O 1
ATOM 632 N N . VAL A 1 82 ? -4.670 4.072 3.568 1.00 93.12 82 VAL A N 1
ATOM 633 C CA . VAL A 1 82 ? -3.278 3.690 3.334 1.00 93.12 82 VAL A CA 1
ATOM 634 C C . VAL A 1 82 ? -2.991 3.895 1.858 1.00 93.12 82 VAL A C 1
ATOM 636 O O . VAL A 1 82 ? -3.741 3.421 1.001 1.00 93.12 82 VAL A O 1
ATOM 639 N N . TYR A 1 83 ? -1.913 4.613 1.575 1.00 92.12 83 TYR A N 1
ATOM 640 C CA . TYR A 1 83 ? -1.451 4.908 0.230 1.00 92.12 83 TYR A CA 1
ATOM 641 C C . TYR A 1 83 ? -0.018 4.407 0.066 1.00 92.12 83 TYR A C 1
ATOM 643 O O . TYR A 1 83 ? 0.816 4.618 0.945 1.00 92.12 83 TYR A O 1
ATOM 651 N N . ILE A 1 84 ? 0.252 3.730 -1.049 1.00 88.44 84 ILE A N 1
ATOM 652 C CA . ILE A 1 84 ? 1.607 3.316 -1.414 1.00 88.44 84 ILE A CA 1
ATOM 653 C C . ILE A 1 84 ? 2.154 4.367 -2.369 1.00 88.44 84 ILE A C 1
ATOM 655 O O . ILE A 1 84 ? 1.790 4.392 -3.548 1.00 88.44 84 ILE A O 1
ATOM 659 N N . GLU A 1 85 ? 3.016 5.234 -1.844 1.00 83.50 85 GLU A N 1
ATOM 660 C CA . GLU A 1 85 ? 3.747 6.192 -2.662 1.00 83.50 85 GLU A CA 1
ATOM 661 C C . GLU A 1 85 ? 4.774 5.477 -3.534 1.00 83.50 85 GLU A C 1
ATOM 663 O O . GLU A 1 85 ? 5.416 4.508 -3.124 1.00 83.50 85 GLU A O 1
ATOM 668 N N . GLY A 1 86 ? 4.881 5.935 -4.778 1.00 81.44 86 GLY A N 1
ATOM 669 C CA . GLY A 1 86 ? 5.753 5.321 -5.754 1.00 81.44 86 GLY A CA 1
ATOM 670 C C . GLY A 1 86 ? 7.038 6.093 -6.002 1.00 81.44 86 GLY A C 1
ATOM 671 O O . GLY A 1 86 ? 7.110 7.293 -5.743 1.00 81.44 86 GLY A O 1
ATOM 672 N N . PRO A 1 87 ? 8.018 5.437 -6.640 1.00 82.62 87 PRO A N 1
ATOM 673 C CA . PRO A 1 87 ? 9.166 6.118 -7.230 1.00 82.62 87 PRO A CA 1
ATOM 674 C C . PRO A 1 87 ? 8.737 7.176 -8.274 1.00 82.62 87 PRO A C 1
ATOM 676 O O . PRO A 1 87 ? 7.541 7.283 -8.592 1.00 82.62 87 PRO A O 1
ATOM 679 N N . PRO A 1 88 ? 9.686 7.941 -8.852 1.00 85.25 88 PRO A N 1
ATOM 680 C CA . PRO A 1 88 ? 9.430 8.855 -9.961 1.00 85.25 88 PRO A CA 1
ATOM 681 C C . PRO A 1 88 ? 8.492 8.306 -11.058 1.00 85.25 88 PRO A C 1
ATOM 683 O O . PRO A 1 88 ? 8.363 7.085 -11.223 1.00 85.25 88 PRO A O 1
ATOM 686 N N . PRO A 1 89 ? 7.828 9.200 -11.817 1.00 87.69 89 PRO A N 1
ATOM 687 C CA . PRO A 1 89 ? 6.955 8.825 -12.929 1.00 87.69 89 PRO A CA 1
ATOM 688 C C . PRO A 1 89 ? 7.598 7.830 -13.898 1.00 87.69 89 PRO A C 1
ATOM 690 O O . PRO A 1 89 ? 8.804 7.858 -14.124 1.00 87.69 89 PRO A O 1
ATOM 693 N N . GLY A 1 90 ? 6.779 6.972 -14.502 1.00 86.62 90 GLY A N 1
ATOM 694 C CA . GLY A 1 90 ? 7.218 5.984 -15.492 1.00 86.62 90 GLY A CA 1
ATOM 695 C C . GLY A 1 90 ? 7.658 4.633 -14.925 1.00 86.62 90 GLY A C 1
ATOM 696 O O . GLY A 1 90 ? 7.753 3.681 -15.690 1.00 86.62 90 GLY A O 1
ATOM 697 N N . ILE A 1 91 ? 7.858 4.513 -13.610 1.00 89.19 91 ILE A N 1
ATOM 698 C CA . ILE A 1 91 ? 8.176 3.232 -12.962 1.00 89.19 91 ILE A CA 1
ATOM 699 C C . ILE A 1 91 ? 6.892 2.598 -12.433 1.00 89.19 91 ILE A C 1
ATOM 701 O O . ILE A 1 91 ? 6.124 3.247 -11.728 1.00 89.19 91 ILE A O 1
ATOM 705 N N . ASP A 1 92 ? 6.642 1.335 -12.734 1.00 91.50 92 ASP A N 1
ATOM 706 C CA . ASP A 1 92 ? 5.460 0.625 -12.255 1.00 91.50 92 ASP A CA 1
ATOM 707 C C . ASP A 1 92 ? 5.649 0.188 -10.791 1.00 91.50 92 ASP A C 1
ATOM 709 O O . ASP A 1 92 ? 6.744 -0.199 -10.376 1.00 91.50 92 ASP A O 1
ATOM 713 N N . ILE A 1 93 ? 4.568 0.227 -10.006 1.00 92.00 93 ILE A N 1
ATOM 714 C CA . ILE A 1 93 ? 4.531 -0.309 -8.634 1.00 92.00 93 ILE A CA 1
ATOM 715 C C . ILE A 1 93 ? 3.739 -1.607 -8.662 1.00 92.00 93 ILE A C 1
ATOM 717 O O . ILE A 1 93 ? 2.626 -1.645 -9.191 1.00 92.00 93 ILE A O 1
ATOM 721 N N . LEU A 1 94 ? 4.283 -2.659 -8.067 1.00 93.56 94 LEU A N 1
ATOM 722 C CA . LEU A 1 94 ? 3.638 -3.953 -7.921 1.00 93.56 94 LEU A CA 1
ATOM 723 C C . LEU A 1 94 ? 3.419 -4.233 -6.441 1.00 93.56 94 LEU A C 1
ATOM 725 O O . LEU A 1 94 ? 4.310 -4.003 -5.628 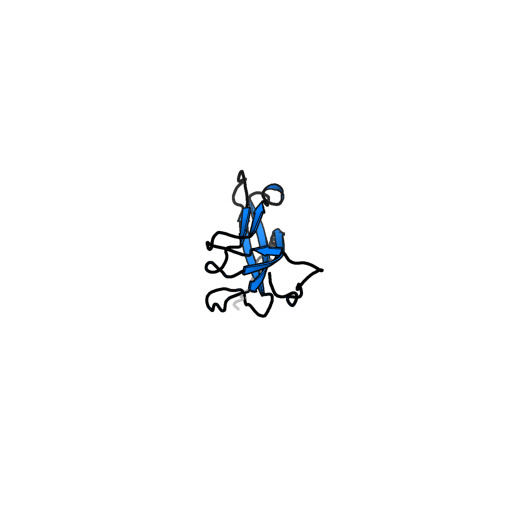1.00 93.56 94 LEU A O 1
ATOM 729 N N . VAL A 1 95 ? 2.239 -4.744 -6.098 1.00 94.56 95 VAL A N 1
ATOM 730 C CA . VAL A 1 95 ? 1.849 -5.054 -4.720 1.00 94.56 95 VAL A CA 1
ATOM 731 C C . VAL A 1 95 ? 1.250 -6.447 -4.693 1.00 94.56 95 VAL A C 1
ATOM 733 O O . VAL A 1 95 ? 0.229 -6.700 -5.332 1.00 94.56 95 VAL A O 1
ATOM 736 N N . ASN A 1 96 ? 1.864 -7.356 -3.942 1.00 95.31 96 ASN A N 1
ATOM 737 C CA . ASN A 1 96 ? 1.308 -8.690 -3.761 1.00 95.31 96 ASN A CA 1
ATOM 738 C C . ASN A 1 96 ? 0.349 -8.756 -2.570 1.00 95.31 96 ASN A C 1
ATOM 740 O O . ASN A 1 96 ? -0.679 -9.425 -2.645 1.00 95.31 96 ASN A O 1
A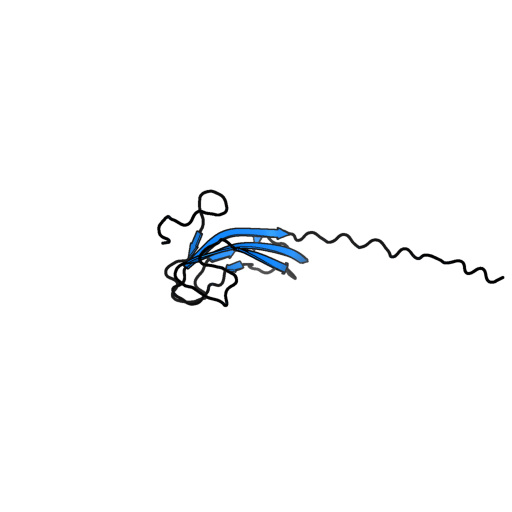TOM 744 N N . SER A 1 97 ? 0.686 -8.079 -1.471 1.00 94.94 97 SER A N 1
ATOM 745 C CA . SER A 1 97 ? -0.122 -8.070 -0.252 1.00 94.94 97 SER A CA 1
ATOM 746 C C . SER A 1 97 ? 0.034 -6.759 0.504 1.00 94.94 97 SER A C 1
ATOM 748 O O . SER A 1 97 ? 1.145 -6.243 0.609 1.00 94.94 97 SER A O 1
ATOM 750 N N . LEU A 1 98 ? -1.064 -6.281 1.086 1.00 94.19 98 LEU A N 1
ATOM 751 C CA . LEU A 1 98 ? -1.090 -5.212 2.079 1.00 94.19 98 LEU A CA 1
ATOM 752 C C . LEU A 1 98 ? -1.878 -5.720 3.286 1.00 94.19 98 LEU A C 1
ATOM 754 O O . LEU A 1 98 ? -3.057 -6.053 3.168 1.00 94.19 98 LEU A O 1
ATOM 758 N N . VAL A 1 99 ? -1.219 -5.791 4.434 1.00 95.00 99 VAL A N 1
ATOM 759 C CA . VAL A 1 99 ? -1.793 -6.283 5.683 1.00 95.00 99 VAL A CA 1
ATOM 760 C C . VAL A 1 99 ? -1.713 -5.173 6.712 1.00 95.00 99 VAL A C 1
ATOM 762 O O . VAL A 1 99 ? -0.651 -4.602 6.931 1.00 95.00 99 VAL A O 1
ATOM 765 N N . VAL A 1 100 ? -2.844 -4.888 7.349 1.00 95.44 100 VAL A N 1
ATOM 766 C CA . VAL A 1 100 ? -2.931 -4.011 8.516 1.00 95.44 100 VAL A CA 1
ATOM 767 C C . VAL A 1 100 ? -3.509 -4.848 9.645 1.00 95.44 100 VAL A C 1
ATOM 769 O O . VAL A 1 100 ? -4.636 -5.338 9.531 1.00 95.44 100 VAL A O 1
ATOM 772 N N . LYS A 1 101 ? -2.739 -5.045 10.713 1.00 94.88 101 LYS A N 1
ATOM 773 C CA . LYS A 1 101 ? -3.145 -5.821 11.892 1.00 94.88 101 LYS A CA 1
ATOM 774 C C . LYS A 1 101 ? -2.909 -5.005 13.156 1.00 94.88 101 LYS A C 1
ATOM 776 O O . LYS A 1 101 ? -2.076 -4.110 13.161 1.00 94.88 101 LYS A O 1
ATOM 781 N N . LYS A 1 102 ? -3.652 -5.294 14.225 1.00 94.25 102 LYS A N 1
ATOM 782 C CA . LYS A 1 102 ? -3.384 -4.681 15.534 1.00 94.25 102 LYS A CA 1
ATOM 783 C C . LYS A 1 102 ? -1.979 -5.084 15.981 1.00 94.25 102 LYS A C 1
ATOM 785 O O . LYS A 1 102 ? -1.646 -6.265 15.871 1.00 94.25 102 LYS A O 1
ATOM 790 N N . ALA A 1 103 ? -1.200 -4.121 16.460 1.00 89.88 103 ALA A N 1
ATOM 791 C CA . ALA A 1 103 ? 0.102 -4.399 17.044 1.00 89.88 103 ALA A CA 1
ATOM 792 C C . ALA A 1 103 ? -0.088 -5.213 18.332 1.00 89.88 103 ALA A C 1
ATOM 794 O O . ALA A 1 103 ? -1.051 -5.007 19.084 1.00 89.88 103 ALA A O 1
ATOM 795 N N . GLU A 1 104 ? 0.806 -6.166 18.575 1.00 84.12 104 GLU A N 1
ATOM 796 C CA . GLU A 1 104 ? 0.803 -6.914 19.828 1.00 84.12 104 GLU A CA 1
ATOM 797 C C . GLU A 1 104 ? 1.171 -5.969 20.973 1.00 84.12 104 GLU A C 1
ATOM 799 O O . GLU A 1 104 ? 2.194 -5.284 20.939 1.00 84.12 104 GLU A O 1
ATOM 804 N N . LYS A 1 105 ? 0.325 -5.908 22.006 1.00 69.69 105 LYS A N 1
ATOM 805 C CA . LYS A 1 105 ? 0.655 -5.140 23.204 1.00 69.69 105 LYS A CA 1
ATOM 806 C C . LYS A 1 105 ? 1.796 -5.871 23.900 1.00 69.69 105 LYS A C 1
ATOM 808 O O . LYS A 1 105 ? 1.581 -6.977 24.394 1.00 69.69 105 LYS A O 1
ATOM 813 N N . VAL A 1 106 ? 2.980 -5.261 23.943 1.00 67.12 106 VAL A N 1
ATOM 814 C CA . VAL A 1 106 ? 4.095 -5.795 24.733 1.00 67.12 106 VAL A CA 1
ATOM 815 C C . VAL A 1 106 ? 3.569 -6.034 26.155 1.00 67.12 106 VAL A C 1
ATOM 817 O O . VAL A 1 106 ? 2.987 -5.106 26.737 1.00 67.12 106 VAL A O 1
ATOM 820 N N . PRO A 1 107 ? 3.676 -7.261 26.703 1.00 70.56 107 PRO A N 1
ATOM 821 C CA . PRO A 1 107 ? 3.266 -7.521 28.073 1.00 70.56 107 PRO A CA 1
ATOM 822 C C . PRO A 1 107 ? 3.977 -6.524 28.991 1.00 70.56 107 PRO A C 1
ATOM 824 O O . PRO A 1 107 ? 5.159 -6.251 28.765 1.00 70.56 107 PRO A O 1
ATOM 827 N N . PRO A 1 108 ? 3.299 -5.953 30.002 1.00 69.25 108 PRO A N 1
ATOM 828 C CA . PRO A 1 108 ? 3.993 -5.129 30.976 1.00 69.25 108 PRO A CA 1
ATOM 829 C C . PRO A 1 108 ? 5.148 -5.949 31.551 1.00 69.25 108 PRO A C 1
ATOM 831 O O . PRO A 1 108 ? 4.946 -7.092 31.970 1.00 69.25 108 PRO A O 1
ATOM 834 N N . SER A 1 109 ? 6.358 -5.389 31.508 1.00 61.38 109 SER A N 1
ATOM 835 C CA . SER A 1 109 ? 7.541 -6.035 32.069 1.00 61.38 109 SER A CA 1
ATOM 836 C C . SER A 1 109 ? 7.245 -6.470 33.509 1.00 61.38 109 SER A C 1
ATOM 838 O O . SER A 1 109 ? 6.574 -5.720 34.231 1.00 61.38 109 SER A O 1
ATOM 840 N N . PRO A 1 110 ? 7.726 -7.645 33.955 1.00 77.81 110 PRO A N 1
ATOM 841 C CA . PRO A 1 110 ? 7.643 -8.013 35.360 1.00 77.81 110 PRO A CA 1
ATOM 842 C C . PRO A 1 110 ? 8.216 -6.882 36.226 1.00 77.81 110 PRO A C 1
ATOM 844 O O . PRO A 1 110 ? 9.179 -6.231 35.800 1.00 77.81 110 PRO A O 1
ATOM 847 N N . PRO A 1 111 ? 7.649 -6.622 37.418 1.00 77.69 111 PRO A N 1
ATOM 848 C CA . PRO A 1 111 ? 8.235 -5.648 38.325 1.00 77.69 111 PRO A CA 1
ATOM 849 C C . PRO A 1 111 ? 9.703 -6.024 38.582 1.00 77.69 111 PRO A C 1
ATOM 851 O O . PRO A 1 111 ? 10.010 -7.218 38.677 1.00 77.69 111 PRO A O 1
ATOM 854 N N . PRO A 1 112 ? 10.617 -5.042 38.677 1.00 78.56 112 PRO A N 1
ATOM 855 C CA . PRO A 1 112 ? 12.003 -5.329 39.014 1.00 78.56 112 PRO A CA 1
ATOM 856 C C . PRO A 1 112 ? 12.037 -6.107 40.332 1.00 78.56 112 PRO A C 1
ATOM 858 O O . PRO A 1 112 ? 11.430 -5.691 41.321 1.00 78.56 112 PRO A O 1
ATOM 861 N N . VAL A 1 113 ? 12.712 -7.258 40.337 1.00 78.12 113 VAL A N 1
ATOM 862 C CA . VAL A 1 113 ? 12.935 -8.024 41.565 1.00 78.12 113 VAL A CA 1
ATOM 863 C C . VAL A 1 113 ? 13.854 -7.183 42.444 1.00 78.12 113 VAL A C 1
ATOM 865 O O . VAL A 1 113 ? 15.020 -6.979 42.114 1.00 78.12 113 VAL A O 1
ATOM 868 N N . ILE A 1 114 ? 13.315 -6.641 43.536 1.00 74.38 114 ILE A N 1
ATOM 869 C CA . ILE A 1 114 ? 14.111 -5.945 44.546 1.00 74.38 114 ILE A CA 1
ATOM 870 C C . ILE A 1 114 ? 14.804 -7.029 45.368 1.00 74.38 114 ILE A C 1
ATOM 872 O O . ILE A 1 114 ? 14.193 -7.641 46.244 1.00 74.38 114 ILE A O 1
ATOM 876 N N . GLU A 1 115 ? 16.072 -7.291 45.071 1.00 72.81 115 GLU A N 1
ATOM 877 C CA . GLU A 1 115 ? 16.910 -8.133 45.917 1.00 72.81 115 GLU A CA 1
ATOM 878 C C . GLU A 1 115 ? 17.288 -7.312 47.158 1.00 72.81 115 GLU A C 1
ATOM 880 O O . GLU A 1 115 ? 18.195 -6.478 47.137 1.00 72.81 115 GLU A O 1
ATOM 885 N N . VAL A 1 116 ? 16.518 -7.468 48.240 1.00 59.12 116 VAL A N 1
ATOM 886 C CA . VAL A 1 116 ? 16.833 -6.843 49.529 1.00 59.12 116 VAL A CA 1
ATOM 887 C C . VAL A 1 116 ? 18.024 -7.596 50.116 1.00 59.12 116 VAL A C 1
ATOM 889 O O . VAL A 1 116 ? 17.868 -8.557 50.867 1.00 59.12 116 VAL A O 1
ATOM 892 N N . GLY A 1 117 ? 19.229 -7.185 49.729 1.00 57.12 117 GLY A N 1
ATOM 893 C CA . GLY A 1 117 ? 20.463 -7.643 50.349 1.00 57.12 117 GLY A CA 1
ATOM 894 C C . GLY A 1 117 ? 20.472 -7.218 51.813 1.00 57.12 117 GLY A C 1
ATOM 895 O O . GLY A 1 117 ? 20.725 -6.056 52.127 1.00 57.12 117 GLY A O 1
ATOM 896 N N . LEU A 1 118 ? 20.177 -8.153 52.716 1.00 50.72 118 LEU A N 1
ATOM 897 C CA . LEU A 1 118 ? 20.456 -7.998 54.139 1.00 50.72 118 LEU A CA 1
ATOM 898 C C . LEU A 1 118 ? 21.977 -7.913 54.305 1.00 50.72 118 LEU A C 1
ATOM 900 O O . LEU A 1 118 ? 22.663 -8.928 54.404 1.00 50.72 118 LEU A O 1
ATOM 904 N N . LEU A 1 119 ? 22.504 -6.688 54.322 1.00 50.44 119 LEU A N 1
ATOM 905 C CA . LEU A 1 119 ? 23.842 -6.418 54.827 1.00 50.44 119 LEU A CA 1
ATOM 906 C C . LEU A 1 119 ? 23.806 -6.642 56.346 1.00 50.44 119 LEU A C 1
ATOM 908 O O . LEU A 1 119 ? 23.482 -5.741 57.117 1.00 50.44 119 LEU A O 1
ATOM 912 N N . TYR A 1 120 ? 24.109 -7.863 56.784 1.00 43.03 120 TYR A N 1
ATOM 913 C CA . TYR A 1 120 ? 24.573 -8.081 58.149 1.00 43.03 120 TYR A CA 1
ATOM 914 C C . TYR A 1 120 ? 26.005 -7.550 58.225 1.00 43.03 120 TYR A C 1
ATOM 916 O O . TYR A 1 120 ? 26.937 -8.178 57.727 1.00 43.03 120 TYR A O 1
ATOM 924 N N . VAL A 1 121 ? 26.167 -6.366 58.815 1.00 47.22 121 VAL A N 1
ATOM 925 C CA . VAL A 1 121 ? 27.462 -5.912 59.324 1.00 47.22 121 VAL A CA 1
ATOM 926 C C . VAL A 1 121 ? 27.615 -6.538 60.709 1.00 47.22 121 VAL A C 1
ATOM 928 O O . VAL A 1 121 ? 26.856 -6.208 61.621 1.00 47.22 121 VAL A O 1
ATOM 931 N N . ILE A 1 122 ? 28.540 -7.491 60.821 1.00 59.75 122 ILE A N 1
ATOM 932 C CA . ILE A 1 122 ? 29.152 -7.927 62.087 1.00 59.75 122 ILE A CA 1
ATOM 933 C C . ILE A 1 122 ? 30.377 -7.067 62.374 1.00 59.75 122 ILE A C 1
ATOM 935 O O . ILE A 1 122 ? 31.070 -6.702 61.396 1.00 59.75 122 ILE A O 1
#

Organism: NCBI:txid168575

Foldseek 3Di:
DPPVPDAFPDDGDWDKQAQFQAQQRFDKDWCLVVDDAFFKKKKKWWKAKDDDQDPPDPHYNPDTDIDIDMDHRHDNDPTDMDTDGGDGGRMMMITRDIDIGTDDDDPPPDDPPPPPPPPPDD